Protein AF-A0A151FA22-F1 (afdb_monomer_lite)

Structure (mmCIF, N/CA/C/O backbone):
data_AF-A0A151FA22-F1
#
_entry.id   AF-A0A151FA22-F1
#
loop_
_atom_site.group_PDB
_atom_site.id
_atom_site.type_symbol
_atom_site.label_atom_id
_atom_site.label_alt_id
_atom_site.label_comp_id
_atom_site.label_asym_id
_atom_site.label_entity_id
_atom_site.label_seq_id
_atom_site.pdbx_PDB_ins_code
_atom_site.Cartn_x
_atom_site.Cartn_y
_atom_site.Cartn_z
_atom_site.occupancy
_atom_site.B_iso_or_equiv
_atom_site.auth_seq_id
_atom_site.auth_comp_id
_atom_site.auth_asym_id
_atom_site.auth_atom_id
_atom_site.pdbx_PDB_model_num
ATOM 1 N N . MET A 1 1 ? -10.713 -14.094 10.964 1.00 34.34 1 MET A N 1
ATOM 2 C CA . MET A 1 1 ? -9.868 -15.016 10.178 1.00 34.34 1 MET A CA 1
ATOM 3 C C . MET A 1 1 ? -10.076 -14.642 8.723 1.00 34.34 1 MET A C 1
ATOM 5 O O . MET A 1 1 ? -11.082 -15.038 8.158 1.00 34.34 1 MET A O 1
ATOM 9 N N . THR A 1 2 ? -9.231 -13.778 8.170 1.00 40.75 2 THR A N 1
ATOM 10 C CA . THR A 1 2 ? -9.302 -13.372 6.760 1.00 40.75 2 THR A CA 1
ATOM 11 C C . THR A 1 2 ? -8.466 -14.376 5.974 1.00 40.75 2 THR A C 1
ATOM 13 O O . THR A 1 2 ? -7.256 -14.460 6.180 1.00 40.75 2 THR A O 1
ATOM 16 N N . GLU A 1 3 ? -9.129 -15.232 5.193 1.00 44.75 3 GLU A N 1
ATOM 17 C CA . GLU A 1 3 ? -8.465 -16.205 4.323 1.00 44.75 3 GLU A CA 1
ATOM 18 C C . GLU A 1 3 ? -7.528 -15.468 3.360 1.00 44.75 3 GLU A C 1
ATOM 20 O O . GLU A 1 3 ? -7.912 -14.463 2.762 1.00 44.75 3 GLU A O 1
ATOM 25 N N . ALA A 1 4 ? -6.292 -15.958 3.232 1.00 51.56 4 ALA A N 1
ATOM 26 C CA . ALA A 1 4 ? -5.380 -15.482 2.203 1.00 51.56 4 ALA A CA 1
ATOM 27 C C . ALA A 1 4 ? -6.020 -15.716 0.822 1.00 51.56 4 ALA A C 1
ATOM 29 O O . ALA A 1 4 ? -6.672 -16.753 0.632 1.00 51.56 4 ALA A O 1
ATOM 30 N N . PRO A 1 5 ? -5.868 -14.790 -0.134 1.00 54.28 5 PRO A N 1
ATOM 31 C CA . PRO A 1 5 ? -6.575 -14.883 -1.400 1.00 54.28 5 PRO A CA 1
ATOM 32 C C . PRO A 1 5 ? -6.007 -16.041 -2.218 1.00 54.28 5 PRO A C 1
ATOM 34 O O . PRO A 1 5 ? -4.875 -16.001 -2.694 1.00 54.28 5 PRO A O 1
ATOM 37 N N . LYS A 1 6 ? -6.790 -17.111 -2.342 1.00 50.88 6 LYS A N 1
ATOM 38 C CA . LYS A 1 6 ? -6.522 -18.198 -3.287 1.00 50.88 6 LYS A CA 1
ATOM 39 C C . LYS A 1 6 ? -6.691 -17.577 -4.684 1.00 50.88 6 LYS A C 1
ATOM 41 O O . LYS A 1 6 ? -7.773 -17.064 -4.936 1.00 50.88 6 LYS A O 1
ATOM 46 N N . ASP A 1 7 ? -5.640 -17.571 -5.510 1.00 56.59 7 ASP A N 1
ATOM 47 C CA . ASP A 1 7 ? -5.543 -16.960 -6.863 1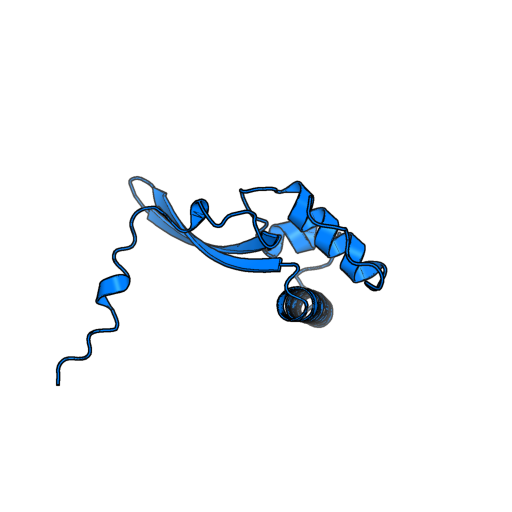.00 56.59 7 ASP A CA 1
ATOM 48 C C . ASP A 1 7 ? -4.942 -15.541 -6.997 1.00 56.59 7 ASP A C 1
ATOM 50 O O . ASP A 1 7 ? -5.193 -14.850 -7.985 1.00 56.59 7 ASP A O 1
ATOM 54 N N . LEU A 1 8 ? -4.072 -15.100 -6.084 1.00 61.62 8 LEU A N 1
ATOM 55 C CA . LEU A 1 8 ? -3.190 -13.964 -6.394 1.00 61.62 8 LEU A CA 1
ATOM 56 C C . LEU A 1 8 ? -1.956 -14.410 -7.185 1.00 61.62 8 LEU A C 1
ATOM 58 O O . LEU A 1 8 ? -1.383 -15.470 -6.936 1.00 61.62 8 LEU A O 1
ATOM 62 N N . ALA A 1 9 ? -1.526 -13.571 -8.131 1.00 71.25 9 ALA A N 1
ATOM 63 C CA . ALA A 1 9 ? -0.219 -13.725 -8.756 1.00 71.25 9 ALA A CA 1
ATOM 64 C C . ALA A 1 9 ? 0.879 -13.676 -7.670 1.00 71.25 9 ALA A C 1
ATOM 66 O O . ALA A 1 9 ? 0.714 -12.941 -6.692 1.00 71.25 9 ALA A O 1
ATOM 67 N N . PRO A 1 10 ? 1.999 -14.405 -7.831 1.00 74.81 10 PRO A N 1
ATOM 68 C CA . PRO A 1 10 ? 3.040 -14.480 -6.803 1.00 74.81 10 PRO A CA 1
ATOM 69 C C . PRO A 1 10 ? 3.547 -13.096 -6.378 1.00 74.81 10 PRO A C 1
ATOM 71 O O . PRO A 1 10 ? 3.779 -12.852 -5.197 1.00 74.81 10 PRO A O 1
ATOM 74 N N . ASP A 1 11 ? 3.637 -12.167 -7.330 1.00 74.00 11 ASP A N 1
ATOM 75 C CA . ASP A 1 11 ? 4.065 -10.790 -7.080 1.00 74.00 11 ASP A CA 1
ATOM 76 C C . ASP A 1 11 ? 3.057 -10.015 -6.210 1.00 74.00 11 ASP A C 1
ATOM 78 O O . ASP A 1 11 ? 3.446 -9.301 -5.284 1.00 74.00 11 ASP A O 1
ATOM 82 N N . LEU A 1 12 ? 1.754 -10.233 -6.424 1.00 78.38 12 LEU A N 1
ATOM 83 C CA . LEU A 1 12 ? 0.686 -9.626 -5.625 1.00 78.38 12 LEU A CA 1
ATOM 84 C C . LEU A 1 12 ? 0.601 -10.227 -4.217 1.00 78.38 12 LEU A C 1
ATOM 86 O O . LEU A 1 12 ? 0.292 -9.516 -3.262 1.00 78.38 12 LEU A O 1
ATOM 90 N N . GLU A 1 13 ? 0.873 -11.524 -4.071 1.00 81.44 13 GLU A N 1
ATOM 91 C CA . GLU A 1 13 ? 0.904 -12.190 -2.766 1.00 81.44 13 GLU A CA 1
ATOM 92 C C . GLU A 1 13 ? 2.058 -11.659 -1.905 1.00 81.44 13 GLU A C 1
ATOM 94 O O . GLU A 1 13 ? 1.876 -11.367 -0.721 1.00 81.44 13 GLU A O 1
ATOM 99 N N . ILE A 1 14 ? 3.234 -11.462 -2.508 1.00 82.94 14 ILE A N 1
ATOM 100 C CA . ILE A 1 14 ? 4.386 -10.832 -1.854 1.00 82.94 14 ILE A CA 1
ATOM 101 C C . ILE A 1 14 ? 4.029 -9.408 -1.411 1.00 82.94 14 ILE A C 1
ATOM 103 O O . ILE A 1 14 ? 4.252 -9.047 -0.253 1.00 82.94 14 ILE A O 1
ATOM 107 N N . LEU A 1 15 ? 3.420 -8.619 -2.301 1.00 83.00 15 LEU A N 1
ATOM 108 C CA . LEU A 1 15 ? 2.994 -7.253 -2.008 1.00 83.00 15 LEU A CA 1
ATOM 109 C C . LEU A 1 15 ? 1.997 -7.201 -0.842 1.00 83.00 15 LEU A C 1
ATOM 111 O O . LEU A 1 15 ? 2.174 -6.442 0.112 1.00 83.00 15 LEU A O 1
ATOM 115 N N . TYR A 1 16 ? 0.975 -8.056 -0.889 1.00 84.81 16 TYR A N 1
ATOM 116 C CA . TYR A 1 16 ? -0.022 -8.186 0.166 1.00 84.81 16 TYR A CA 1
ATOM 117 C C . TYR A 1 16 ? 0.619 -8.570 1.500 1.00 84.81 16 TYR A C 1
ATOM 119 O O . TYR A 1 16 ? 0.297 -7.972 2.526 1.00 84.81 16 TYR A O 1
ATOM 127 N N . ASN A 1 17 ? 1.552 -9.526 1.502 1.00 85.31 17 ASN A N 1
ATOM 128 C CA . ASN A 1 17 ? 2.249 -9.943 2.715 1.00 85.31 17 ASN A CA 1
ATOM 129 C C . ASN A 1 17 ? 3.047 -8.794 3.337 1.00 85.31 17 ASN A C 1
ATOM 131 O O . ASN A 1 17 ? 2.959 -8.597 4.549 1.00 85.31 17 ASN A O 1
ATOM 135 N N . TYR A 1 18 ? 3.737 -7.978 2.536 1.00 85.69 18 TYR A N 1
ATOM 136 C CA . TYR A 1 18 ? 4.451 -6.810 3.054 1.00 85.69 18 TYR A CA 1
ATOM 137 C C . TYR A 1 18 ? 3.529 -5.784 3.711 1.00 85.69 18 TYR A C 1
ATOM 139 O O . TYR A 1 18 ? 3.860 -5.262 4.778 1.00 85.69 18 TYR A O 1
ATOM 147 N N . ILE A 1 19 ? 2.362 -5.524 3.117 1.00 84.31 19 ILE A N 1
ATOM 148 C CA . ILE A 1 19 ? 1.349 -4.638 3.706 1.00 84.31 19 ILE A CA 1
ATOM 149 C C . ILE A 1 19 ? 0.792 -5.283 4.987 1.00 84.31 19 ILE A C 1
ATOM 151 O O . ILE A 1 19 ? 0.680 -4.631 6.025 1.00 84.31 19 ILE A O 1
ATOM 155 N N . ASN A 1 20 ? 0.514 -6.587 4.963 1.00 84.50 20 ASN A N 1
ATOM 156 C CA . ASN A 1 20 ? -0.035 -7.338 6.092 1.00 84.50 20 ASN A CA 1
ATOM 157 C C . ASN A 1 20 ? 0.894 -7.360 7.317 1.00 84.50 20 ASN A C 1
ATOM 159 O O . ASN A 1 20 ? 0.405 -7.281 8.451 1.00 84.50 20 ASN A O 1
ATOM 163 N N . GLU A 1 21 ? 2.210 -7.425 7.097 1.00 85.00 21 GLU A N 1
ATOM 164 C CA . GLU A 1 21 ? 3.241 -7.332 8.138 1.00 85.00 21 GLU A CA 1
ATOM 165 C C . GLU A 1 21 ? 3.210 -5.998 8.887 1.00 85.00 21 GLU A C 1
ATOM 167 O O . GLU A 1 21 ? 3.437 -5.972 10.096 1.00 85.00 21 GLU A O 1
ATOM 172 N N . THR A 1 22 ? 2.905 -4.890 8.201 1.00 80.50 22 THR A N 1
ATOM 173 C CA . THR A 1 22 ? 2.820 -3.567 8.851 1.00 80.50 22 THR A CA 1
ATOM 174 C C . THR A 1 22 ? 1.596 -3.417 9.754 1.00 80.50 22 THR A C 1
ATOM 176 O O . THR A 1 22 ? 1.543 -2.530 10.612 1.00 80.50 22 THR A O 1
ATOM 179 N N . GLY A 1 23 ? 0.638 -4.341 9.638 1.00 78.62 23 GLY A N 1
ATOM 180 C CA . GLY A 1 23 ? -0.499 -4.446 10.538 1.00 78.62 23 GLY A CA 1
ATOM 181 C C . GLY A 1 23 ? -1.388 -3.207 10.485 1.00 78.62 23 GLY A C 1
ATOM 182 O O . GLY A 1 23 ? -1.891 -2.841 9.429 1.00 78.62 23 GLY A O 1
ATOM 183 N N . GLU A 1 24 ? -1.613 -2.587 11.643 1.00 78.50 24 GLU A N 1
ATOM 184 C CA . GLU A 1 24 ? -2.467 -1.400 11.770 1.00 78.50 24 GLU A CA 1
ATOM 185 C C . GLU A 1 24 ? -1.761 -0.097 11.401 1.00 78.50 24 GLU A C 1
ATOM 187 O O . GLU A 1 24 ? -2.433 0.909 11.238 1.00 78.50 24 GLU A O 1
ATOM 192 N N . LYS A 1 25 ? -0.429 -0.075 11.268 1.00 77.38 25 LYS A N 1
ATOM 193 C CA . LYS A 1 25 ? 0.291 1.170 10.949 1.00 77.38 25 LYS A CA 1
ATOM 194 C C . LYS A 1 25 ? 0.161 1.573 9.482 1.00 77.38 25 LYS A C 1
ATOM 196 O O . LYS A 1 25 ? 0.316 2.759 9.179 1.00 77.38 25 LYS A O 1
ATOM 201 N N . GLY A 1 26 ? -0.131 0.596 8.622 1.00 82.44 26 GLY A N 1
ATOM 202 C CA . GLY A 1 26 ? -0.059 0.725 7.174 1.00 82.44 26 GLY A CA 1
ATOM 203 C C . GLY A 1 26 ? 1.378 0.900 6.692 1.00 82.44 26 GLY A C 1
ATOM 204 O O . GLY A 1 26 ? 2.284 1.181 7.479 1.00 82.44 26 GLY A O 1
ATOM 205 N N . ILE A 1 27 ? 1.580 0.735 5.390 1.00 86.69 27 ILE A N 1
ATOM 206 C CA . ILE A 1 27 ? 2.875 0.935 4.742 1.00 86.69 27 ILE A CA 1
ATOM 207 C C . ILE A 1 27 ? 2.775 2.076 3.726 1.00 86.69 27 ILE A C 1
ATOM 209 O O . ILE A 1 27 ? 1.861 2.071 2.893 1.00 86.69 27 ILE A O 1
ATOM 213 N N . PRO A 1 28 ? 3.656 3.084 3.784 1.00 86.94 28 PRO A N 1
ATOM 214 C CA . PRO A 1 28 ? 3.722 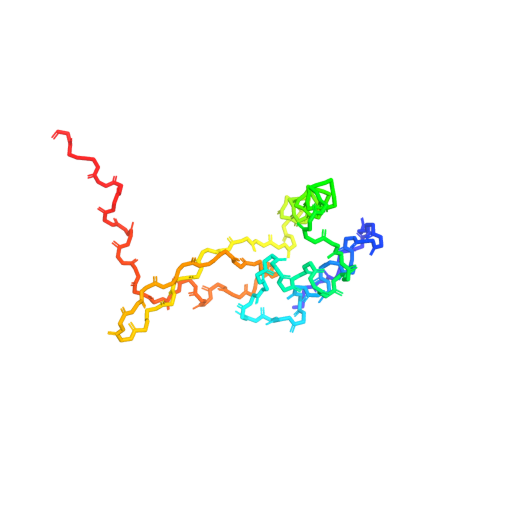4.102 2.749 1.00 86.94 28 PRO A CA 1
ATOM 215 C C . PRO A 1 28 ? 4.398 3.541 1.484 1.00 86.94 28 PRO A C 1
ATOM 217 O O . PRO A 1 28 ? 5.070 2.506 1.510 1.00 86.94 28 PRO A O 1
ATOM 220 N N . LEU A 1 29 ? 4.159 4.185 0.337 1.00 84.56 29 LEU A N 1
ATOM 221 C CA . LEU A 1 29 ? 4.613 3.677 -0.966 1.00 84.56 29 LEU A CA 1
ATOM 222 C C . LEU A 1 29 ? 6.142 3.577 -1.056 1.00 84.56 29 LEU A C 1
ATOM 224 O O . LEU A 1 29 ? 6.665 2.621 -1.613 1.00 84.56 29 LEU A O 1
ATOM 228 N N . ASP A 1 30 ? 6.857 4.545 -0.499 1.00 83.94 30 ASP A N 1
ATOM 229 C CA . ASP A 1 30 ? 8.317 4.577 -0.443 1.00 83.94 30 ASP A CA 1
ATOM 230 C C . ASP A 1 30 ? 8.893 3.394 0.345 1.00 83.94 30 ASP A C 1
ATOM 232 O O . ASP A 1 30 ? 9.802 2.714 -0.136 1.00 83.94 30 ASP A O 1
ATOM 236 N N . GLU A 1 31 ? 8.327 3.089 1.515 1.00 86.38 31 GLU A N 1
ATOM 237 C CA . GLU A 1 31 ? 8.731 1.927 2.311 1.00 86.38 31 GLU A CA 1
ATOM 238 C C . GLU A 1 31 ? 8.399 0.616 1.588 1.00 86.38 31 GLU A C 1
ATOM 240 O O . GLU A 1 31 ? 9.207 -0.317 1.590 1.00 86.38 31 GLU A O 1
ATOM 245 N N . LEU A 1 32 ? 7.249 0.548 0.911 1.00 85.44 32 LEU A N 1
ATOM 246 C CA . LEU A 1 32 ? 6.874 -0.606 0.097 1.00 85.44 32 LEU A CA 1
ATOM 247 C C . LEU A 1 32 ? 7.881 -0.833 -1.043 1.00 85.44 32 LEU A C 1
ATOM 249 O O . LEU A 1 32 ? 8.369 -1.948 -1.217 1.00 85.44 32 LEU A O 1
ATOM 253 N N . MET A 1 33 ? 8.251 0.220 -1.773 1.00 83.94 33 MET A N 1
ATOM 254 C CA . MET A 1 33 ? 9.242 0.159 -2.852 1.00 83.94 33 MET A CA 1
ATOM 255 C C . MET A 1 33 ? 10.629 -0.243 -2.333 1.00 83.94 33 MET A C 1
ATOM 257 O O . MET A 1 33 ? 11.296 -1.079 -2.947 1.00 83.94 33 MET A O 1
ATOM 261 N N . MET A 1 34 ? 11.037 0.279 -1.167 1.00 85.69 34 MET A N 1
ATOM 262 C CA . MET A 1 34 ? 12.270 -0.140 -0.493 1.00 85.69 34 MET A CA 1
ATOM 263 C C . MET A 1 34 ? 12.241 -1.624 -0.116 1.00 85.69 34 MET A C 1
ATOM 265 O O . MET A 1 34 ? 13.217 -2.331 -0.368 1.00 85.69 34 MET A O 1
ATOM 269 N N . LYS A 1 35 ? 11.134 -2.123 0.452 1.00 82.69 35 LYS A N 1
ATOM 270 C CA . LYS A 1 35 ? 10.984 -3.546 0.803 1.00 82.69 35 LYS A CA 1
ATOM 271 C C . LYS A 1 35 ? 11.024 -4.455 -0.423 1.00 82.69 35 LYS A C 1
ATOM 273 O O . LYS A 1 35 ? 11.617 -5.529 -0.359 1.00 82.69 35 LYS A O 1
ATOM 278 N N . LEU A 1 36 ? 10.446 -4.013 -1.537 1.00 81.38 36 LEU A N 1
ATOM 279 C CA . LEU A 1 36 ? 10.495 -4.726 -2.815 1.00 81.38 36 LEU A CA 1
ATOM 280 C C . LEU A 1 36 ? 11.865 -4.623 -3.507 1.00 81.38 36 LEU A C 1
ATOM 282 O O . LEU A 1 36 ? 12.060 -5.237 -4.557 1.00 81.38 36 LEU A O 1
ATOM 286 N N . ASN A 1 37 ? 12.808 -3.861 -2.935 1.00 82.31 37 ASN A N 1
ATOM 287 C CA . ASN A 1 37 ? 14.115 -3.558 -3.517 1.00 82.31 37 ASN A CA 1
ATOM 288 C C . ASN A 1 37 ? 13.993 -3.026 -4.958 1.00 82.31 37 ASN A C 1
ATOM 290 O O . ASN A 1 37 ? 14.751 -3.408 -5.853 1.00 82.31 37 ASN A O 1
ATOM 294 N N . LYS A 1 38 ? 12.976 -2.191 -5.189 1.00 79.31 38 LYS A N 1
ATOM 295 C CA . LYS A 1 38 ? 12.665 -1.581 -6.481 1.00 79.31 38 LYS A CA 1
ATOM 296 C C . LYS A 1 38 ? 13.238 -0.171 -6.538 1.00 79.31 38 LYS A C 1
ATOM 298 O O . LYS A 1 38 ? 13.238 0.549 -5.540 1.00 79.31 38 LYS A O 1
ATOM 303 N N . ASP A 1 39 ? 13.717 0.223 -7.713 1.00 79.56 39 ASP A N 1
ATOM 304 C CA . ASP A 1 39 ? 14.233 1.571 -7.917 1.00 79.56 39 ASP A CA 1
ATOM 305 C C . ASP A 1 39 ? 13.071 2.566 -8.031 1.00 79.56 39 ASP A C 1
ATOM 307 O O . ASP A 1 39 ? 12.269 2.494 -8.959 1.00 79.56 39 ASP A O 1
ATOM 311 N N . MET A 1 40 ? 12.977 3.502 -7.084 1.00 74.94 40 MET A N 1
ATOM 312 C CA . MET A 1 40 ? 12.000 4.597 -7.138 1.00 74.94 40 MET A CA 1
ATOM 313 C C . MET A 1 40 ? 12.322 5.630 -8.229 1.00 74.94 40 MET A C 1
ATOM 315 O O . MET A 1 40 ? 11.483 6.476 -8.531 1.00 74.94 40 MET A O 1
ATOM 319 N N . GLY A 1 41 ? 13.531 5.595 -8.800 1.00 77.94 41 GLY A N 1
ATOM 320 C CA . GLY A 1 41 ? 13.904 6.393 -9.966 1.00 77.94 41 GLY A CA 1
ATOM 321 C C . GLY A 1 41 ? 13.354 5.846 -11.284 1.00 77.94 41 GLY A C 1
ATOM 322 O O . GLY A 1 41 ? 13.340 6.578 -12.275 1.00 77.94 41 GLY A O 1
ATOM 323 N N . ASP A 1 42 ? 12.887 4.594 -11.298 1.00 86.06 42 ASP A N 1
ATOM 324 C CA . ASP A 1 42 ? 12.287 3.961 -12.466 1.00 86.06 42 ASP A CA 1
ATOM 325 C C . ASP A 1 42 ? 10.759 4.116 -12.432 1.00 86.06 42 ASP A C 1
ATOM 327 O O . ASP A 1 42 ? 10.052 3.492 -11.636 1.00 86.06 42 ASP A O 1
ATOM 331 N N . ILE A 1 43 ? 10.249 4.992 -13.299 1.00 84.31 43 ILE A N 1
ATOM 332 C CA . ILE A 1 43 ? 8.821 5.324 -13.371 1.00 84.31 43 ILE A CA 1
ATOM 333 C C . ILE A 1 43 ? 7.995 4.099 -13.770 1.00 84.31 43 ILE A C 1
ATOM 335 O O . ILE A 1 43 ? 6.892 3.934 -13.249 1.00 84.31 43 ILE A O 1
ATOM 339 N N . ASP A 1 44 ? 8.517 3.234 -14.642 1.00 85.19 44 ASP A N 1
ATOM 340 C CA . ASP A 1 44 ? 7.782 2.058 -15.111 1.00 85.19 44 ASP A CA 1
ATOM 341 C C . ASP A 1 44 ? 7.556 1.085 -13.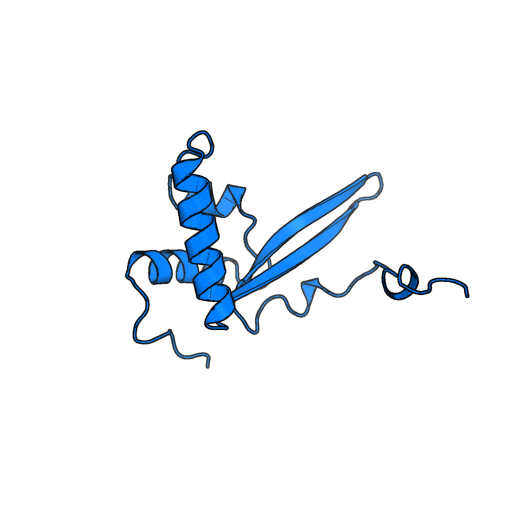948 1.00 85.19 44 ASP A C 1
ATOM 343 O O . ASP A 1 44 ? 6.453 0.590 -13.735 1.00 85.19 44 ASP A O 1
ATOM 347 N N . VAL A 1 45 ? 8.572 0.913 -13.102 1.00 84.19 45 VAL A N 1
ATOM 348 C CA . VAL A 1 45 ? 8.484 0.074 -11.903 1.00 84.19 45 VAL A CA 1
ATOM 349 C C . VAL A 1 45 ? 7.514 0.649 -10.871 1.00 84.19 45 VAL A C 1
ATOM 351 O O . VAL A 1 45 ? 6.768 -0.100 -10.239 1.00 84.19 45 VAL A O 1
ATOM 354 N N . VAL A 1 46 ? 7.514 1.972 -10.680 1.00 83.06 46 VAL A N 1
ATOM 355 C CA . VAL A 1 46 ? 6.557 2.637 -9.782 1.00 83.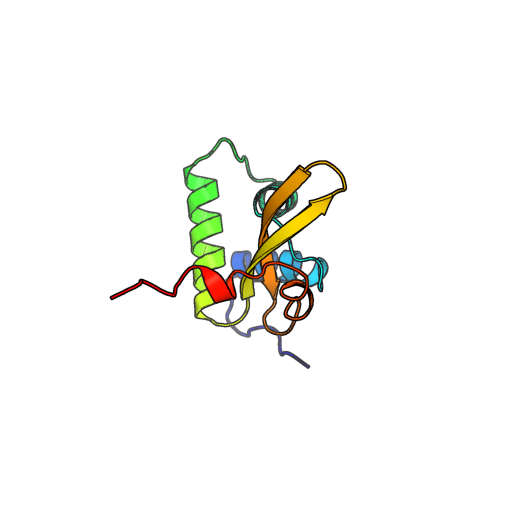06 46 VAL A CA 1
ATOM 356 C C . VAL A 1 46 ? 5.126 2.424 -10.277 1.00 83.06 46 VAL A C 1
ATOM 358 O O . VAL A 1 46 ? 4.251 2.109 -9.470 1.00 83.06 46 VAL A O 1
ATOM 361 N N . LEU A 1 47 ? 4.886 2.574 -11.583 1.00 84.62 47 LEU A N 1
ATOM 362 C CA . LEU A 1 47 ? 3.571 2.363 -12.188 1.00 84.62 47 LEU A CA 1
ATOM 363 C C . LEU A 1 47 ? 3.109 0.910 -12.051 1.00 84.62 47 LEU A C 1
ATOM 365 O O . LEU A 1 47 ? 1.981 0.698 -11.616 1.00 84.62 47 LEU A O 1
ATOM 369 N N . ASP A 1 48 ? 3.982 -0.066 -12.304 1.00 85.88 48 ASP A N 1
ATOM 370 C CA . ASP A 1 48 ? 3.664 -1.489 -12.128 1.00 85.88 48 ASP A CA 1
ATOM 371 C C . ASP A 1 48 ? 3.228 -1.796 -10.687 1.00 85.88 48 ASP A C 1
ATOM 373 O O . ASP A 1 48 ? 2.200 -2.434 -10.454 1.00 85.88 48 ASP A O 1
ATOM 377 N N . VAL A 1 49 ? 3.963 -1.281 -9.694 1.00 85.38 49 VAL A N 1
ATOM 378 C CA . VAL A 1 49 ? 3.611 -1.467 -8.278 1.00 85.38 49 VAL A CA 1
ATOM 379 C C . VAL A 1 49 ? 2.301 -0.756 -7.928 1.00 85.38 49 VAL A C 1
ATOM 381 O O . VAL A 1 49 ? 1.496 -1.294 -7.166 1.00 85.38 49 VAL A O 1
ATOM 384 N N . MET A 1 50 ? 2.049 0.434 -8.479 1.00 85.06 50 MET A N 1
ATOM 385 C CA . MET A 1 50 ? 0.780 1.141 -8.278 1.00 85.06 50 MET A CA 1
ATOM 386 C C . MET A 1 50 ? -0.406 0.393 -8.901 1.00 85.06 50 MET A C 1
ATOM 388 O O . MET A 1 50 ? -1.465 0.330 -8.275 1.00 85.06 50 MET A O 1
ATOM 392 N N . ASP A 1 51 ? -0.235 -0.197 -10.083 1.00 88.00 51 ASP A N 1
ATOM 393 C CA . ASP A 1 51 ? -1.252 -1.014 -10.751 1.00 88.00 51 ASP A CA 1
ATOM 394 C C . ASP A 1 51 ? -1.552 -2.287 -9.954 1.00 88.00 51 ASP A C 1
ATOM 396 O O . ASP A 1 51 ? -2.707 -2.695 -9.812 1.00 88.00 51 ASP A O 1
ATOM 400 N N . ASP A 1 52 ? -0.528 -2.900 -9.374 1.00 87.81 52 ASP A N 1
ATOM 401 C CA . ASP A 1 52 ? -0.666 -4.082 -8.532 1.00 87.81 52 ASP A CA 1
ATOM 402 C C . ASP A 1 52 ? -1.354 -3.777 -7.194 1.00 87.81 52 ASP A C 1
ATOM 404 O O . ASP A 1 52 ? -2.256 -4.511 -6.771 1.00 87.81 52 ASP A O 1
ATOM 408 N N . LEU A 1 53 ? -1.027 -2.640 -6.572 1.00 86.25 53 LEU A N 1
ATOM 409 C CA . LEU A 1 53 ? -1.777 -2.102 -5.434 1.00 86.25 53 LEU A CA 1
ATOM 410 C C . LEU A 1 53 ? -3.238 -1.831 -5.806 1.00 86.25 53 LEU A C 1
ATOM 412 O O . LEU A 1 53 ? -4.146 -2.154 -5.037 1.00 86.25 53 LEU A O 1
ATOM 416 N N . HIS A 1 54 ? -3.483 -1.257 -6.986 1.00 85.50 54 HIS A N 1
ATOM 417 C CA . HIS A 1 54 ? -4.833 -0.974 -7.457 1.00 85.50 54 HIS A CA 1
ATOM 418 C C . HIS A 1 54 ? -5.654 -2.259 -7.595 1.00 85.50 54 HIS A C 1
ATOM 420 O O . HIS A 1 54 ? -6.752 -2.333 -7.046 1.00 85.50 54 HIS A O 1
ATOM 426 N N . LYS A 1 55 ? -5.105 -3.298 -8.239 1.00 86.19 55 LYS A N 1
ATOM 427 C CA . LYS A 1 55 ? -5.761 -4.610 -8.374 1.00 86.19 55 LYS A CA 1
ATOM 428 C C . LYS A 1 55 ? -6.076 -5.229 -7.014 1.00 86.19 55 LYS A C 1
ATOM 430 O O . LYS A 1 55 ? -7.187 -5.701 -6.801 1.00 86.19 55 LYS A O 1
ATOM 435 N N . LEU A 1 56 ? -5.129 -5.211 -6.073 1.00 84.62 56 LEU A N 1
ATOM 436 C CA . LEU A 1 56 ? -5.362 -5.716 -4.714 1.00 84.62 56 LEU A CA 1
ATOM 437 C C . LEU A 1 56 ? -6.468 -4.939 -3.988 1.00 84.62 56 LEU A C 1
ATOM 439 O O . LEU A 1 56 ? -7.222 -5.524 -3.205 1.00 84.62 56 LEU A O 1
ATOM 443 N N . GLY A 1 57 ? -6.573 -3.636 -4.254 1.00 83.00 57 GLY A N 1
ATOM 444 C CA . GLY A 1 57 ? -7.653 -2.789 -3.762 1.00 83.00 57 GLY A CA 1
ATOM 445 C C . GLY A 1 57 ? -9.007 -3.135 -4.380 1.00 83.00 57 GLY A C 1
ATOM 446 O O . GLY A 1 57 ? -9.985 -3.289 -3.653 1.00 83.00 57 GLY A O 1
ATOM 447 N N . GLU A 1 58 ? -9.068 -3.331 -5.699 1.00 84.25 58 GLU A N 1
ATOM 448 C CA . GLU A 1 58 ? -10.289 -3.750 -6.403 1.00 84.25 58 GLU A CA 1
ATOM 449 C C . GLU A 1 58 ? -10.782 -5.130 -5.958 1.00 84.25 58 GLU A C 1
ATOM 451 O O . GLU A 1 58 ? -11.987 -5.359 -5.858 1.00 84.25 58 GLU A O 1
ATOM 456 N N . LEU A 1 59 ? -9.858 -6.032 -5.625 1.00 82.62 59 LEU A N 1
ATOM 457 C CA . LEU A 1 59 ? -10.168 -7.342 -5.051 1.00 82.62 59 LEU A CA 1
ATOM 458 C C . LEU A 1 59 ? -10.622 -7.266 -3.581 1.00 82.62 59 LEU A C 1
ATOM 460 O O . LEU A 1 59 ? -11.044 -8.273 -3.011 1.00 82.62 59 LEU A O 1
ATOM 464 N N . GLY A 1 60 ? -10.552 -6.088 -2.954 1.00 81.50 60 GLY A N 1
ATOM 465 C CA . GLY A 1 60 ? -10.959 -5.875 -1.567 1.00 81.50 60 GLY A CA 1
ATOM 466 C C . GLY A 1 60 ? -9.977 -6.442 -0.541 1.00 81.50 60 GLY A C 1
ATOM 467 O O . GLY A 1 60 ? -10.365 -6.693 0.598 1.00 81.50 60 GLY A O 1
ATOM 468 N N . HIS A 1 61 ? -8.716 -6.667 -0.922 1.00 84.06 61 HIS A N 1
ATOM 469 C CA . HIS A 1 61 ? -7.678 -7.164 -0.013 1.00 84.06 61 HIS A CA 1
ATOM 470 C C . HIS A 1 61 ? -6.943 -6.048 0.712 1.00 84.06 61 HIS A C 1
ATOM 472 O O . HIS A 1 61 ? -6.480 -6.257 1.833 1.00 84.06 61 HIS A O 1
ATOM 478 N N . ILE A 1 62 ? -6.834 -4.875 0.091 1.00 85.44 62 ILE A N 1
ATOM 479 C CA . ILE A 1 62 ? -6.186 -3.703 0.677 1.00 85.44 62 ILE A CA 1
ATOM 480 C C . ILE A 1 62 ? -7.028 -2.447 0.450 1.00 85.44 62 ILE A C 1
ATOM 482 O O . ILE A 1 62 ? -7.920 -2.416 -0.390 1.00 85.44 62 ILE A O 1
ATOM 486 N N . HIS A 1 63 ? -6.731 -1.392 1.192 1.00 84.50 63 HIS A N 1
ATOM 487 C CA . HIS A 1 63 ? -7.252 -0.049 0.967 1.00 84.50 63 HIS A CA 1
ATOM 488 C C . HIS A 1 63 ? -6.151 0.977 1.248 1.00 84.50 63 HIS A C 1
ATOM 490 O O . HIS A 1 63 ? -5.168 0.676 1.926 1.00 84.50 63 HIS A O 1
ATOM 496 N N . ARG A 1 64 ? -6.294 2.187 0.702 1.00 84.56 64 ARG A N 1
ATOM 497 C CA . ARG A 1 64 ? -5.446 3.334 1.062 1.00 84.56 64 ARG A CA 1
ATOM 498 C C . ARG A 1 64 ? -6.197 4.253 1.994 1.00 84.56 64 ARG A C 1
ATOM 500 O O . ARG A 1 64 ? -7.358 4.560 1.732 1.00 84.56 64 ARG A O 1
ATOM 507 N N . GLU A 1 65 ? -5.483 4.797 2.965 1.00 82.19 65 GLU A N 1
ATOM 508 C CA . GLU A 1 65 ? -5.928 5.974 3.698 1.00 82.19 65 GLU A CA 1
ATOM 509 C C . GLU A 1 65 ? -4.838 7.041 3.719 1.00 82.19 65 GLU A C 1
ATOM 511 O O . GLU A 1 65 ? -3.642 6.757 3.609 1.00 82.19 65 GLU A O 1
ATOM 516 N N . TYR A 1 66 ? -5.269 8.292 3.851 1.00 80.06 66 TYR A N 1
ATOM 517 C CA . TYR A 1 66 ? -4.372 9.400 4.134 1.00 80.06 66 TYR A CA 1
ATOM 518 C C . TYR A 1 66 ? -4.269 9.541 5.645 1.00 80.06 66 TYR A C 1
ATOM 520 O O . TYR A 1 66 ? -5.231 9.930 6.303 1.00 80.06 66 TYR A O 1
ATOM 528 N N . VAL A 1 67 ? -3.100 9.219 6.184 1.00 78.94 67 VAL A N 1
ATOM 529 C CA . VAL A 1 67 ? -2.807 9.398 7.599 1.00 78.94 67 VAL A CA 1
ATOM 530 C C . VAL A 1 67 ? -2.246 10.796 7.774 1.00 78.94 67 VAL A C 1
ATOM 532 O O . VAL A 1 67 ? -1.192 11.133 7.229 1.00 78.94 67 VAL A O 1
ATOM 535 N N . THR A 1 68 ? -2.966 11.622 8.526 1.00 74.38 68 THR A N 1
ATOM 536 C CA . THR A 1 68 ? -2.474 12.934 8.927 1.00 74.38 68 THR A CA 1
ATOM 537 C C . THR A 1 68 ? -1.938 12.865 10.345 1.00 74.38 68 THR A C 1
ATOM 539 O O . THR A 1 68 ? -2.687 12.697 11.302 1.00 74.38 68 THR A O 1
ATOM 542 N N . GLU A 1 69 ? -0.632 13.046 10.487 1.00 73.00 69 GLU A N 1
ATOM 543 C CA . GLU A 1 69 ? 0.028 13.143 11.777 1.00 73.00 69 GLU A CA 1
ATOM 544 C C . GLU A 1 69 ? 0.275 14.616 12.117 1.00 73.00 69 GLU A C 1
ATOM 546 O O . GLU A 1 69 ? 0.970 15.352 11.407 1.00 73.00 69 GLU A O 1
ATOM 551 N N . LYS A 1 70 ? -0.330 15.070 13.218 1.00 67.44 70 LYS A N 1
ATOM 552 C CA . LYS A 1 70 ? -0.136 16.419 13.746 1.00 67.44 70 LYS A CA 1
ATOM 553 C C . LYS A 1 70 ? 0.917 16.379 14.844 1.00 67.44 70 LYS A C 1
ATOM 555 O O . LYS A 1 70 ? 0.648 15.959 15.965 1.00 67.44 70 LYS A O 1
ATOM 560 N N . SER A 1 71 ? 2.107 16.868 14.528 1.00 65.75 71 SER A N 1
ATOM 561 C CA . SER A 1 71 ? 3.131 17.182 15.525 1.00 65.75 71 SER A CA 1
ATOM 562 C C . SER A 1 71 ? 2.947 18.615 16.044 1.00 65.75 71 SER A C 1
ATOM 564 O O . SER A 1 71 ? 2.273 19.429 15.408 1.00 65.75 71 SER A O 1
ATOM 566 N N . GLU A 1 72 ? 3.571 18.969 17.174 1.00 68.38 72 GLU A N 1
ATOM 567 C CA . GLU A 1 72 ? 3.450 20.301 17.803 1.00 68.38 72 GLU A CA 1
ATOM 568 C C . GLU A 1 72 ? 3.758 21.489 16.865 1.00 68.38 72 GLU A C 1
ATOM 570 O O . GLU A 1 72 ? 3.382 22.621 17.166 1.00 68.38 72 GLU A O 1
ATOM 575 N N . ARG A 1 73 ? 4.452 21.264 15.738 1.00 69.69 73 ARG A N 1
ATOM 576 C CA . ARG A 1 73 ? 4.885 22.320 14.803 1.00 69.69 73 ARG A CA 1
ATOM 577 C C . ARG A 1 73 ? 4.579 22.048 13.330 1.00 69.69 73 ARG A C 1
ATOM 579 O O . ARG A 1 73 ? 4.808 22.935 12.512 1.00 69.69 73 ARG A O 1
ATOM 586 N N . MET A 1 74 ? 4.092 20.859 12.974 1.00 64.00 74 MET A N 1
ATOM 587 C CA . MET A 1 74 ? 3.900 20.463 11.577 1.00 64.00 74 MET A CA 1
ATOM 588 C C . MET A 1 74 ? 2.768 19.447 11.438 1.00 64.00 74 MET A C 1
ATOM 590 O O . MET A 1 74 ? 2.658 18.519 12.240 1.00 64.00 74 MET A O 1
ATOM 594 N N . ILE A 1 75 ? 1.948 19.631 10.404 1.00 75.12 75 ILE A N 1
ATOM 595 C CA . ILE A 1 75 ? 0.961 18.651 9.953 1.00 75.12 75 ILE A CA 1
ATOM 596 C C . ILE A 1 75 ? 1.587 17.913 8.771 1.00 75.12 75 ILE A C 1
ATOM 598 O O . ILE A 1 75 ? 1.826 18.529 7.732 1.00 75.12 75 ILE A O 1
ATOM 602 N N . THR A 1 76 ? 1.843 16.619 8.928 1.00 75.44 76 THR A N 1
ATOM 603 C CA . THR A 1 76 ? 2.310 15.750 7.845 1.00 75.44 76 THR A CA 1
ATOM 604 C C . THR A 1 76 ? 1.142 14.887 7.408 1.00 75.44 76 THR A C 1
ATOM 606 O O . THR A 1 76 ? 0.504 14.255 8.238 1.00 75.44 76 THR A O 1
ATOM 609 N N . THR A 1 77 ? 0.819 14.890 6.118 1.00 78.00 77 THR A N 1
ATOM 610 C CA . THR A 1 77 ? -0.182 13.979 5.553 1.00 78.00 77 THR A CA 1
ATOM 611 C C . THR A 1 77 ? 0.520 13.051 4.589 1.00 78.00 77 THR A C 1
ATOM 613 O O . THR A 1 77 ? 1.154 13.521 3.647 1.00 78.00 77 THR A O 1
ATOM 616 N N . GLU A 1 78 ? 0.398 11.751 4.817 1.00 81.69 78 GLU A N 1
ATOM 617 C CA . GLU A 1 78 ? 0.994 10.729 3.967 1.00 81.69 78 GLU A CA 1
ATOM 618 C C . GLU A 1 78 ? -0.021 9.646 3.619 1.00 81.69 78 GLU A C 1
ATOM 620 O O . GLU A 1 78 ? -0.911 9.312 4.400 1.00 81.69 78 GLU A O 1
ATOM 625 N N . MET A 1 79 ? 0.085 9.125 2.399 1.00 83.38 79 MET A N 1
ATOM 626 C CA . MET A 1 79 ? -0.749 8.018 1.952 1.00 83.38 79 MET A CA 1
ATOM 627 C C . MET A 1 79 ? -0.128 6.714 2.437 1.00 83.38 79 MET A C 1
ATOM 629 O O . MET A 1 79 ? 1.029 6.428 2.125 1.00 83.38 79 MET A O 1
ATOM 633 N N . ARG A 1 80 ? -0.914 5.909 3.150 1.00 86.06 80 ARG A N 1
ATOM 634 C CA . ARG A 1 80 ? -0.520 4.571 3.584 1.00 86.06 80 ARG A CA 1
ATOM 635 C C . ARG A 1 80 ? -1.495 3.530 3.052 1.00 86.06 80 ARG A C 1
ATOM 637 O O . ARG A 1 80 ? -2.696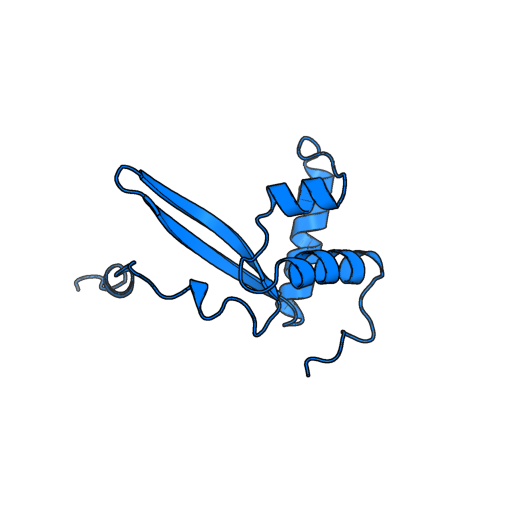 3.779 2.937 1.00 86.06 80 ARG A O 1
ATOM 644 N N . TRP A 1 81 ? -0.958 2.362 2.730 1.00 87.25 81 TRP A N 1
ATOM 645 C CA . TRP A 1 81 ? -1.711 1.187 2.317 1.00 87.25 81 TRP A CA 1
ATOM 646 C C . TRP A 1 81 ? -1.916 0.250 3.498 1.00 87.25 81 TRP A C 1
ATOM 648 O O . TRP A 1 81 ? -0.991 -0.012 4.266 1.00 87.25 81 TRP A O 1
ATOM 658 N N . PHE A 1 82 ? -3.129 -0.273 3.618 1.00 86.00 82 PHE A N 1
ATOM 659 C CA . PHE A 1 82 ? -3.575 -1.122 4.711 1.00 86.00 82 PHE A CA 1
ATOM 660 C C . PHE A 1 82 ? -4.255 -2.366 4.160 1.00 86.00 82 PHE A C 1
ATOM 662 O O . PHE A 1 82 ? -4.931 -2.314 3.137 1.00 86.00 82 PHE A O 1
ATOM 669 N N . VAL A 1 83 ? -4.128 -3.490 4.859 1.00 86.06 83 VAL A N 1
ATOM 670 C CA . VAL A 1 83 ? -4.934 -4.679 4.556 1.00 86.06 83 VAL A CA 1
ATOM 671 C C . VAL A 1 83 ? -6.388 -4.421 4.942 1.00 86.06 83 VAL A C 1
ATOM 673 O O . VAL A 1 83 ? -6.662 -3.807 5.970 1.00 86.06 83 VAL A O 1
ATOM 676 N N . ALA A 1 84 ? -7.332 -4.903 4.139 1.00 78.88 84 ALA A N 1
ATOM 677 C CA . ALA A 1 84 ? -8.756 -4.828 4.434 1.00 78.88 84 ALA A CA 1
ATOM 678 C C . ALA A 1 84 ? -9.065 -5.408 5.829 1.00 78.88 84 ALA A C 1
ATOM 680 O O . ALA A 1 84 ? -8.683 -6.535 6.156 1.00 78.88 84 ALA A O 1
ATOM 681 N N . GLY A 1 85 ? -9.734 -4.609 6.665 1.00 70.81 85 GLY A N 1
ATOM 682 C CA . GLY A 1 85 ? -10.003 -4.927 8.071 1.00 70.81 85 GLY A CA 1
ATOM 683 C C . GLY A 1 85 ? -8.865 -4.607 9.053 1.00 70.81 85 GLY A C 1
ATOM 684 O O . GLY A 1 85 ? -8.946 -5.006 10.213 1.00 70.81 85 GLY A O 1
ATOM 685 N N . LYS A 1 86 ? -7.801 -3.916 8.623 1.00 69.94 86 LYS A N 1
ATOM 686 C CA . LYS A 1 86 ? -6.746 -3.351 9.484 1.00 69.94 86 LYS A CA 1
ATOM 687 C C . LYS A 1 86 ? -6.588 -1.859 9.199 1.00 69.94 86 LYS A C 1
ATOM 689 O O . LYS A 1 86 ? -6.735 -1.453 8.061 1.00 69.94 86 LYS A O 1
ATOM 694 N N . GLY A 1 87 ? -6.253 -1.046 10.199 1.00 59.31 87 GLY A N 1
ATOM 695 C CA . GLY A 1 87 ? -6.024 0.392 9.988 1.00 59.31 87 GLY A CA 1
ATOM 696 C C . GLY A 1 87 ? -7.281 1.270 10.002 1.00 59.31 87 GLY A C 1
ATOM 697 O O . GLY A 1 87 ? -7.144 2.483 10.089 1.00 59.31 87 GLY A O 1
ATOM 698 N N . GLU A 1 88 ? -8.486 0.687 10.066 1.00 56.91 88 GLU A N 1
ATOM 699 C CA . GLU A 1 88 ? -9.763 1.422 10.219 1.00 56.91 88 GLU A CA 1
ATOM 700 C C . GLU A 1 88 ? -9.803 2.317 11.481 1.00 56.91 88 GLU A C 1
ATOM 702 O O . GLU A 1 88 ? -10.594 3.254 11.582 1.00 56.91 88 GLU A O 1
ATOM 707 N N . SER A 1 89 ? -8.926 2.052 12.453 1.00 51.75 89 SER A N 1
ATOM 708 C CA . SER A 1 89 ? -8.722 2.836 13.674 1.00 51.75 89 SER A CA 1
ATOM 709 C C . SER A 1 89 ? -7.733 4.003 13.523 1.00 51.75 89 SER A C 1
ATOM 711 O O . SER A 1 89 ? -7.720 4.883 14.383 1.00 51.75 89 SER A O 1
ATOM 713 N N . VAL A 1 90 ? -6.926 4.054 12.455 1.00 52.47 90 VAL A N 1
ATOM 714 C CA . VAL A 1 90 ? -5.952 5.137 12.194 1.00 52.47 90 VAL A CA 1
ATOM 715 C C . VAL A 1 90 ? -6.619 6.346 11.532 1.00 52.47 90 VAL A C 1
ATOM 717 O O . VAL A 1 90 ? -6.200 7.478 11.765 1.00 52.47 90 VAL A O 1
ATOM 720 N N . SER A 1 91 ? -7.734 6.124 10.826 1.00 47.75 91 SER A N 1
ATOM 721 C CA . SER A 1 91 ? -8.649 7.153 10.302 1.00 47.75 91 SER A CA 1
ATOM 722 C C . SER A 1 91 ? -9.219 8.092 11.382 1.00 47.75 91 SER A C 1
ATOM 724 O O . SER A 1 91 ? -9.714 9.183 11.098 1.00 47.75 91 SER A O 1
ATOM 726 N N . SER A 1 92 ? -9.154 7.689 12.656 1.00 42.94 92 SER A N 1
ATOM 727 C CA . SER A 1 92 ? -9.762 8.406 13.775 1.00 42.94 92 SER A CA 1
ATOM 728 C C . SER A 1 92 ? -8.721 9.049 14.685 1.00 42.94 92 SER A C 1
ATOM 730 O O . SER A 1 92 ? -8.404 8.525 15.749 1.00 42.94 92 SER A O 1
ATOM 732 N N . ASN A 1 93 ? -8.242 10.232 14.301 1.00 41.72 93 ASN A N 1
ATOM 733 C CA . ASN A 1 93 ? -8.276 11.380 15.208 1.00 41.72 93 ASN A CA 1
ATOM 734 C C . ASN A 1 93 ? -7.917 12.683 14.480 1.00 41.72 93 ASN A C 1
ATOM 736 O O . ASN A 1 93 ? -6.807 12.870 13.998 1.00 41.72 93 ASN A O 1
ATOM 740 N N . ASP A 1 94 ? -8.856 13.626 14.531 1.00 42.34 94 ASP A N 1
ATOM 741 C CA . ASP A 1 94 ? -8.581 15.064 14.456 1.00 42.34 94 ASP A CA 1
ATOM 742 C C . ASP A 1 94 ? -8.253 15.676 13.088 1.00 42.34 94 ASP A C 1
ATOM 744 O O . ASP A 1 94 ? -7.461 16.609 12.959 1.00 42.34 94 ASP A O 1
ATOM 748 N N . LEU A 1 95 ? -8.979 15.262 12.056 1.00 43.78 95 LEU A N 1
ATOM 749 C CA . LEU A 1 95 ? -9.309 16.199 10.996 1.00 43.78 95 LEU A CA 1
ATOM 750 C C . LEU A 1 95 ? -10.822 16.304 10.898 1.00 43.78 95 LEU A C 1
ATOM 752 O O . LEU A 1 95 ? -11.493 15.435 10.350 1.00 43.78 95 LEU A O 1
ATOM 756 N N . GLY A 1 96 ? -11.355 17.419 11.401 1.00 38.31 96 GLY A N 1
ATOM 757 C CA . GLY A 1 96 ? -12.678 17.943 11.065 1.00 38.31 96 GLY A CA 1
ATOM 758 C C . GLY A 1 96 ? -12.816 18.261 9.568 1.00 38.31 96 GLY A C 1
ATOM 759 O O . GLY A 1 96 ? -13.242 19.347 9.194 1.00 38.31 96 GLY A O 1
ATOM 760 N N . LEU A 1 97 ? -12.464 17.318 8.693 1.00 42.91 97 LEU A N 1
ATOM 761 C CA . LEU A 1 97 ? -12.698 17.334 7.254 1.00 42.91 97 LEU A CA 1
ATOM 762 C C . LEU A 1 97 ? -14.129 16.911 6.896 1.00 42.91 97 LEU A C 1
ATOM 764 O O . LEU A 1 97 ? -14.502 16.953 5.727 1.00 42.91 97 LEU A O 1
ATOM 768 N N . GLY A 1 98 ? -14.979 16.644 7.894 1.00 37.62 98 GLY A N 1
ATOM 769 C CA . GLY A 1 98 ? -16.435 16.704 7.733 1.00 37.62 98 GLY A CA 1
ATOM 770 C C . GLY A 1 98 ? -16.962 18.109 7.386 1.00 37.62 98 GLY A C 1
ATOM 771 O O . GLY A 1 98 ? -18.126 18.244 7.026 1.00 37.62 98 GLY A O 1
ATOM 772 N N . ALA A 1 99 ? -16.128 19.157 7.457 1.00 43.09 99 ALA A N 1
ATOM 773 C CA . ALA A 1 99 ? -16.539 20.543 7.221 1.00 43.09 99 ALA A CA 1
ATOM 774 C C . ALA A 1 99 ? -16.131 21.136 5.854 1.00 43.09 99 ALA A C 1
ATOM 776 O O . ALA A 1 99 ? -16.461 22.288 5.591 1.00 43.09 99 ALA A O 1
ATOM 777 N N . LEU A 1 100 ? -15.446 20.397 4.969 1.00 43.03 100 LEU A N 1
ATOM 778 C CA . LEU A 1 100 ? -14.963 20.953 3.687 1.00 43.03 100 LEU A CA 1
ATOM 779 C C . LEU A 1 100 ? -15.821 20.613 2.454 1.00 43.03 100 LEU A C 1
ATOM 781 O O . LEU A 1 100 ? -15.536 21.109 1.369 1.00 43.03 100 LEU A O 1
ATOM 785 N N . TRP A 1 101 ? -16.919 19.866 2.625 1.00 42.84 101 TRP A N 1
ATOM 786 C CA . TRP A 1 101 ? -17.912 19.607 1.564 1.00 42.84 101 TRP A CA 1
ATOM 787 C C . TRP A 1 101 ? -19.264 20.308 1.780 1.00 42.84 101 TRP A C 1
ATOM 789 O O . TRP A 1 101 ? -20.227 20.019 1.074 1.00 42.84 101 TRP A O 1
ATOM 799 N N . SER A 1 102 ? -19.359 21.261 2.713 1.00 39.34 102 SER A N 1
ATOM 800 C CA . SER A 1 102 ? -20.506 22.179 2.759 1.00 39.34 102 SER A CA 1
ATOM 801 C C . SER A 1 102 ? -20.250 23.350 1.810 1.00 39.34 102 SER A C 1
ATOM 803 O O . SER A 1 102 ? -19.760 24.401 2.216 1.00 39.34 102 SER A O 1
ATOM 805 N N . PHE A 1 103 ? -20.554 23.154 0.527 1.00 40.72 103 PHE A N 1
ATOM 806 C CA . PHE A 1 103 ? -20.764 24.265 -0.401 1.00 40.72 103 PHE A CA 1
ATOM 807 C C . PHE A 1 103 ? -21.903 25.148 0.144 1.00 40.72 103 PHE A C 1
ATOM 809 O O . PHE A 1 103 ? -22.992 24.618 0.382 1.00 40.72 103 PHE A O 1
ATOM 816 N N . PRO A 1 104 ? -21.713 26.464 0.345 1.00 42.56 104 PRO A N 1
ATOM 817 C CA . PRO A 1 104 ? -22.840 27.358 0.543 1.00 42.56 104 PRO A CA 1
ATOM 818 C C . PRO A 1 104 ? -23.551 27.538 -0.805 1.00 42.56 104 PRO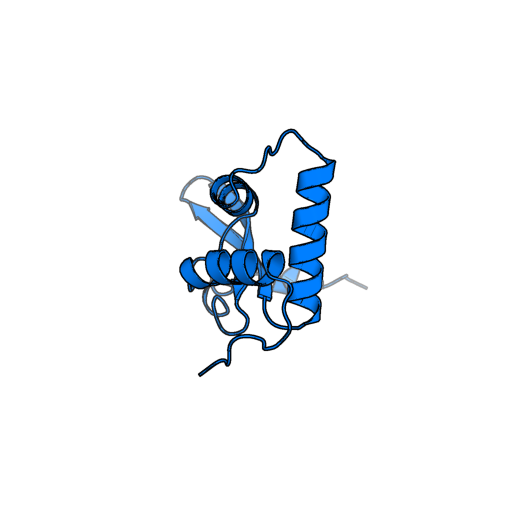 A C 1
ATOM 820 O O . PRO A 1 104 ? -22.931 27.947 -1.790 1.00 42.56 104 PRO A O 1
ATOM 823 N N . GLY A 1 105 ? -24.832 27.170 -0.841 1.00 37.44 105 GLY A N 1
ATOM 824 C CA . GLY A 1 105 ? -25.784 27.658 -1.841 1.00 37.44 105 GLY A CA 1
ATOM 825 C C . GLY A 1 105 ? -26.223 29.086 -1.549 1.00 37.44 105 GLY A C 1
ATOM 826 O O . GLY A 1 105 ? -26.037 29.540 -0.396 1.00 37.44 105 GLY A O 1
#

Radius of gyration: 15.76 Å; chains: 1; bounding box: 40×46×33 Å

pLDDT: mean 72.1, std 16.52, range [34.34, 88.0]

Secondary structure (DSSP, 8-state):
-----TT--HHHHHHHHHHHHHTTS-EEHHHHHHHTT--TT-HHHHHHHHHHHHHHHHTTSEEEEEEEEEETTEEEEEEEEEETTSSTTTT-SS--GGGSS----

Foldseek 3Di:
DDDQDDDDDPVLSVLLVVQVVCFQVFAALVRSCVVVVHDPVDPVRSVVSVVSLVVCVVVQQKDKDWQWDDDPVDTDTGIGMHGRPHNPCSVDDDDPPVPVPPDDD

Sequence (105 aa):
MTEAPKDLAPDLEILYNYINETGEKGIPLDELMMKLNKDMGDIDVVLDVMDDLHKLGELGHIHREYVTEKSERMITTEMRWFVAGKGESVSSNDLGLGALWSFPG